Protein AF-C0PTT7-F1 (afdb_monomer)

Solvent-accessible surface area (backbone atoms only — not comparable to full-atom values): 9908 Å² total; per-residue (Å²): 133,72,96,55,55,70,70,65,74,67,67,54,65,67,59,54,51,50,52,52,52,50,55,60,66,70,48,73,90,66,55,66,68,57,55,51,32,51,53,49,44,52,55,29,51,69,68,27,51,68,70,24,48,55,51,43,68,78,43,51,84,41,68,65,57,54,56,51,47,52,56,49,53,49,46,69,74,72,54,62,96,84,52,69,53,73,43,81,48,80,51,68,66,61,42,42,43,51,45,25,54,31,37,43,60,56,34,46,68,50,78,51,75,45,80,42,87,46,103,89,44,81,42,80,46,28,36,37,40,34,33,76,54,95,73,62,58,97,81,55,64,74,58,83,57,56,66,57,60,51,46,49,44,67,70,69,42,78,78,72,89,79,84,82,128

Nearest PDB structures (foldseek):
  7zw0-assembly1_sh  TM=5.183E-01  e=6.110E-03  Saccharomyces cerevisiae W303
  1ef0-assembly2_A  TM=6.778E-01  e=3.420E+00  Saccharomyces cerevisiae
  7dl8-assembly1_C  TM=4.599E-01  e=2.515E+00  Trypanosoma brucei
  7dl8-assembly1_D  TM=4.223E-01  e=4.112E+00  Trypanosoma brucei
  6m0s-assembly1_A  TM=2.484E-01  e=6.722E+00  Saccharomyces cerevisiae S288C

Foldseek 3Di:
DDPCVVVVPPPDVVVVVVVVVVVVVPPDPDPPVVVVLLVLLVVLLVQFDPVLNVLCLVCLPPVLLVVLLVVVVCCVPPPDAPDKDKDWDPDPSSVSNSCRSCSSLVKDKDKDWDFDQDPVGTDIIIMIIIHHDPDDDPSNPGRPDRPSRSSVCVVVDPPPPPPDD

Secondary structure (DSSP, 8-state):
--TTHHHHHS--HHHHHHHHHHHHHHS----HHHHHHHHHHHHHHHHS-HHHHHHHHHTTT-HHHHHHHHHHHHHHHH--TT-EEEEE---HHHHHHHHHHHHHTT-EEEEEEEEEEETTEEEEEEEEEEE--SS--TT-S--SS-HHHHHHHHHH----S----

InterPro domains:
  IPR025952 R3H-associated N-terminal domain [PF13902] (1-58)
  IPR036867 R3H domain superfamily [SSF82708] (44-129)
  IPR039629 R3H domain-containing protein 4 [PTHR32019] (1-162)

Sequence (165 aa):
MAAWEPFRNNVDMDKEEHMLKSLVKERPKKDESNVTGSMAAMKAWHTVDRRARDALRRNSHLPLVEAFEERILVYVKSAEAGEVLTLEVQDPFHRLVLHGICEFYGLVSNTVSKWEDTAGGFSLVTRTHIRKKKHPKSSDSVQPVRLVDFLSAMKNGVPNSEAAA

Organism: Picea sitchensis (NCBI:txid3332)

Structure (mmCIF, N/CA/C/O backbone):
data_AF-C0PTT7-F1
#
_entry.id   AF-C0PTT7-F1
#
loop_
_atom_site.group_PDB
_atom_site.id
_atom_site.type_symbol
_atom_site.label_atom_id
_atom_site.label_alt_id
_atom_site.label_comp_id
_atom_site.label_asym_id
_atom_site.label_entity_id
_atom_site.label_seq_id
_atom_site.pdbx_PDB_ins_code
_atom_site.Cartn_x
_atom_site.Cartn_y
_atom_site.Cartn_z
_atom_site.occupancy
_atom_site.B_iso_or_equiv
_atom_site.auth_seq_id
_atom_site.auth_comp_id
_atom_site.auth_asym_id
_atom_site.auth_atom_id
_atom_site.pdbx_PDB_model_nu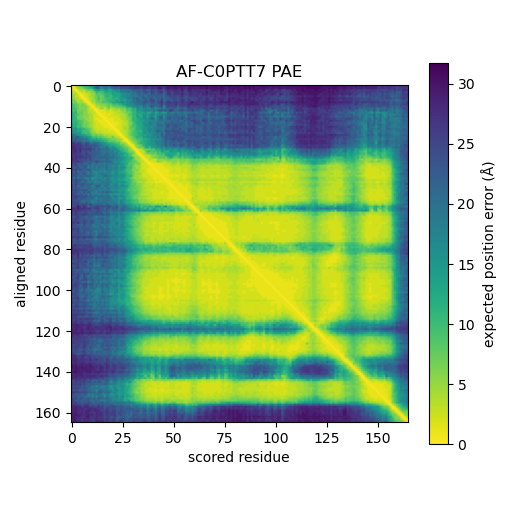m
ATOM 1 N N . MET A 1 1 ? -9.182 -31.444 52.171 1.00 49.91 1 MET A N 1
ATOM 2 C CA . MET A 1 1 ? -10.055 -30.375 51.637 1.00 49.91 1 MET A CA 1
ATOM 3 C C . MET A 1 1 ? -9.174 -29.329 50.982 1.00 49.91 1 MET A C 1
ATOM 5 O O . MET A 1 1 ? -8.072 -29.096 51.463 1.00 49.91 1 MET A O 1
ATOM 9 N N . ALA A 1 2 ? -9.571 -28.867 49.801 1.00 63.38 2 ALA A N 1
ATOM 10 C CA . ALA A 1 2 ? -8.688 -28.277 48.803 1.00 63.38 2 ALA A CA 1
ATOM 11 C C . ALA A 1 2 ? -8.183 -26.882 49.208 1.00 63.38 2 ALA A C 1
ATOM 13 O O . ALA A 1 2 ? -8.977 -25.972 49.417 1.00 63.38 2 ALA A O 1
ATOM 14 N N . ALA A 1 3 ? -6.860 -26.685 49.204 1.00 68.88 3 ALA A N 1
ATOM 15 C CA . ALA A 1 3 ? -6.164 -25.416 49.483 1.00 68.88 3 ALA A CA 1
ATOM 16 C C . ALA A 1 3 ? -6.493 -24.252 48.512 1.00 68.88 3 ALA A C 1
ATOM 18 O O . ALA A 1 3 ? -5.856 -23.205 48.544 1.00 68.88 3 ALA A O 1
ATOM 19 N N . TRP A 1 4 ? -7.480 -24.445 47.637 1.00 73.06 4 TRP A N 1
ATOM 20 C CA . TRP A 1 4 ? -7.880 -23.541 46.564 1.00 73.06 4 TRP A CA 1
ATOM 21 C C . TRP A 1 4 ? -9.260 -22.905 46.787 1.00 73.06 4 TRP A C 1
ATOM 23 O O . TRP A 1 4 ? -9.669 -22.057 45.999 1.00 73.06 4 TRP A O 1
ATOM 33 N N . GLU A 1 5 ? -9.981 -23.275 47.851 1.00 69.69 5 GLU A N 1
ATOM 34 C CA . GLU A 1 5 ? -11.270 -22.656 48.205 1.00 69.69 5 GLU A CA 1
ATOM 35 C C . GLU A 1 5 ? -11.185 -21.144 48.497 1.00 69.69 5 GLU A C 1
ATOM 37 O O . GLU A 1 5 ? -12.059 -20.416 48.022 1.00 69.69 5 GLU A O 1
ATOM 42 N N . PRO A 1 6 ? -10.124 -20.617 49.146 1.00 71.19 6 PRO A N 1
ATOM 43 C CA . PRO A 1 6 ? -9.986 -19.175 49.346 1.00 71.19 6 PRO A CA 1
ATOM 44 C C . PRO A 1 6 ? -9.864 -18.394 48.034 1.00 71.19 6 PRO A C 1
ATOM 46 O O . PRO A 1 6 ? -10.397 -17.301 47.929 1.00 71.19 6 PRO A O 1
ATOM 49 N N . PHE A 1 7 ? -9.217 -18.949 47.005 1.00 63.94 7 PHE A N 1
ATOM 50 C CA . PHE A 1 7 ? -9.078 -18.279 45.705 1.00 63.94 7 PHE A CA 1
ATOM 51 C C . PHE A 1 7 ? -10.370 -18.311 44.881 1.00 63.94 7 PHE A C 1
ATOM 53 O O . PHE A 1 7 ? -10.580 -17.440 44.044 1.00 63.94 7 PHE A O 1
ATOM 60 N N . ARG A 1 8 ? -11.247 -19.294 45.121 1.00 68.00 8 ARG A N 1
ATOM 61 C CA . ARG A 1 8 ? -12.541 -19.419 44.432 1.00 68.00 8 ARG A CA 1
ATOM 62 C C . ARG A 1 8 ? -13.619 -18.504 45.009 1.00 68.00 8 ARG A C 1
ATOM 64 O O . ARG A 1 8 ? -14.452 -18.029 44.250 1.00 68.00 8 ARG A O 1
ATOM 71 N N . ASN A 1 9 ? -13.580 -18.235 46.314 1.00 63.78 9 ASN A N 1
ATOM 72 C CA . ASN A 1 9 ? -14.603 -17.436 46.999 1.00 63.78 9 ASN A CA 1
ATOM 73 C C . ASN A 1 9 ? -14.254 -15.947 47.151 1.00 63.78 9 ASN A C 1
ATOM 75 O O . ASN A 1 9 ? -15.081 -15.191 47.650 1.00 63.78 9 ASN A O 1
ATOM 79 N N . ASN A 1 10 ? -13.052 -15.519 46.756 1.00 66.19 10 ASN A N 1
ATOM 80 C CA . ASN A 1 10 ? -12.610 -14.127 46.917 1.00 66.19 10 ASN A CA 1
ATOM 81 C C . ASN A 1 10 ? -12.666 -13.306 45.617 1.00 66.19 10 ASN A C 1
ATOM 83 O O . ASN A 1 10 ? -12.267 -12.143 45.615 1.00 66.19 10 ASN A O 1
ATOM 87 N N . VAL A 1 11 ? -13.141 -13.903 44.519 1.00 69.25 11 VAL A N 1
ATOM 88 C CA . VAL A 1 11 ? -13.387 -13.201 43.254 1.00 69.25 11 VAL A CA 1
ATOM 89 C C . VAL A 1 11 ? -14.838 -12.738 43.255 1.00 69.25 11 VAL A C 1
ATOM 91 O O . VAL A 1 11 ? -15.762 -13.497 42.972 1.00 69.25 11 VAL A O 1
ATOM 94 N N . ASP A 1 12 ? -15.024 -11.488 43.660 1.00 78.44 12 ASP A N 1
ATOM 95 C CA . ASP A 1 12 ? -16.318 -10.820 43.690 1.00 78.44 12 ASP A CA 1
ATOM 96 C C . ASP A 1 12 ? -16.564 -10.166 42.327 1.00 78.44 12 ASP A C 1
ATOM 98 O O . ASP A 1 12 ? -16.035 -9.094 42.019 1.00 78.44 12 ASP A O 1
ATOM 102 N N . MET A 1 13 ? -17.341 -10.856 41.497 1.00 81.56 13 MET A N 1
ATOM 103 C CA . MET A 1 13 ? -17.687 -10.423 40.144 1.00 81.56 13 MET A CA 1
ATOM 104 C C . MET A 1 13 ? -18.348 -9.035 40.127 1.00 81.56 13 MET A C 1
ATOM 106 O O . MET A 1 13 ? -18.120 -8.267 39.194 1.00 81.56 13 MET A O 1
ATOM 110 N N . ASP A 1 14 ? -19.098 -8.672 41.172 1.00 80.31 14 ASP A N 1
ATOM 111 C CA . ASP A 1 14 ? -19.764 -7.371 41.258 1.00 80.31 14 ASP A CA 1
ATOM 112 C C . ASP A 1 14 ? -18.753 -6.246 41.527 1.00 80.31 14 ASP A C 1
ATOM 114 O O . ASP A 1 14 ? -18.891 -5.136 41.002 1.00 80.31 14 ASP A O 1
ATOM 118 N N . LYS A 1 15 ? -17.680 -6.525 42.285 1.00 79.69 15 LYS A N 1
ATOM 119 C CA . LYS A 1 15 ? -16.564 -5.576 42.455 1.00 79.69 15 LYS A CA 1
ATOM 120 C C . LYS A 1 15 ? -15.815 -5.358 41.148 1.00 79.69 15 LYS A C 1
ATOM 122 O O . LYS A 1 15 ? -15.517 -4.212 40.812 1.00 79.69 15 LYS A O 1
ATOM 127 N N . GLU A 1 16 ? -15.540 -6.422 40.399 1.00 78.75 16 GLU A N 1
ATOM 128 C CA . GLU A 1 16 ? -14.897 -6.310 39.085 1.00 78.75 16 GLU A CA 1
ATOM 129 C C . GLU A 1 16 ? -15.773 -5.524 38.097 1.00 78.75 16 GLU A C 1
ATOM 131 O O . GLU A 1 16 ? -15.280 -4.633 37.399 1.00 78.75 16 GLU A O 1
ATOM 136 N N . GLU A 1 17 ? -17.084 -5.782 38.084 1.00 81.94 17 GLU A N 1
ATOM 137 C CA . GLU A 1 17 ? -18.042 -5.070 37.235 1.00 81.94 17 GLU A CA 1
ATOM 138 C C . GLU A 1 17 ? -18.133 -3.583 37.610 1.00 81.94 17 GLU A C 1
ATOM 140 O O . GLU A 1 17 ? -18.163 -2.712 36.733 1.00 81.94 17 GLU A O 1
ATOM 145 N N . HIS A 1 18 ? -18.125 -3.268 38.908 1.00 82.44 18 HIS A N 1
ATOM 146 C CA . HIS A 1 18 ? -18.102 -1.891 39.390 1.00 82.44 18 HIS A CA 1
ATOM 147 C C . HIS A 1 18 ? -16.829 -1.167 38.942 1.00 82.44 18 HIS A C 1
ATOM 149 O O . HIS A 1 18 ? -16.925 -0.062 38.407 1.00 82.44 18 HIS A O 1
ATOM 155 N N . MET A 1 19 ? -15.660 -1.802 39.090 1.00 79.00 19 MET A N 1
ATOM 156 C CA . MET A 1 19 ? -14.376 -1.249 38.645 1.00 79.00 19 MET A CA 1
ATOM 157 C C . MET A 1 19 ? -14.355 -0.997 37.131 1.00 79.00 19 MET A C 1
ATOM 159 O O . MET A 1 19 ? -13.946 0.079 36.691 1.00 79.00 19 MET A O 1
ATOM 163 N N . LEU A 1 20 ? -14.862 -1.939 36.330 1.00 82.25 20 LEU A N 1
ATOM 164 C CA . LEU A 1 20 ? -15.037 -1.773 34.883 1.00 82.25 20 LEU A CA 1
ATOM 165 C C . LEU A 1 20 ? -15.963 -0.595 34.549 1.00 82.25 20 LEU A C 1
ATOM 167 O O . LEU A 1 20 ? -15.631 0.225 33.694 1.00 82.25 20 LEU A O 1
ATOM 171 N N . LYS A 1 21 ? -17.103 -0.467 35.238 1.00 81.62 21 LYS A N 1
ATOM 172 C CA . LYS A 1 21 ? -18.061 0.631 35.029 1.00 81.62 21 LYS A CA 1
ATOM 173 C C . LYS A 1 21 ? -17.471 1.995 35.388 1.00 81.62 21 LYS A C 1
ATOM 175 O O . LYS A 1 21 ? -17.723 2.958 34.664 1.00 81.62 21 LYS A O 1
ATOM 180 N N . SER A 1 22 ? -16.690 2.102 36.463 1.00 77.62 22 SER A N 1
ATOM 18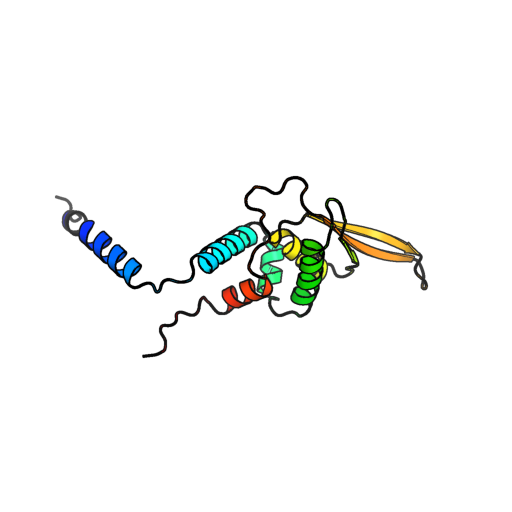1 C CA . SER A 1 22 ? -15.997 3.347 36.820 1.00 77.62 22 SER A CA 1
ATOM 182 C C . SER A 1 22 ? -14.911 3.705 35.803 1.00 77.62 22 SER A C 1
ATOM 184 O O . SER A 1 22 ? -14.884 4.841 35.340 1.00 77.62 22 SER A O 1
ATOM 186 N N . LEU A 1 23 ? -14.127 2.731 35.328 1.00 74.12 23 LEU A N 1
ATOM 187 C CA . LEU A 1 23 ? -13.132 2.948 34.268 1.00 74.12 23 LEU A CA 1
ATOM 188 C C . LEU A 1 23 ? -13.769 3.383 32.938 1.00 74.12 2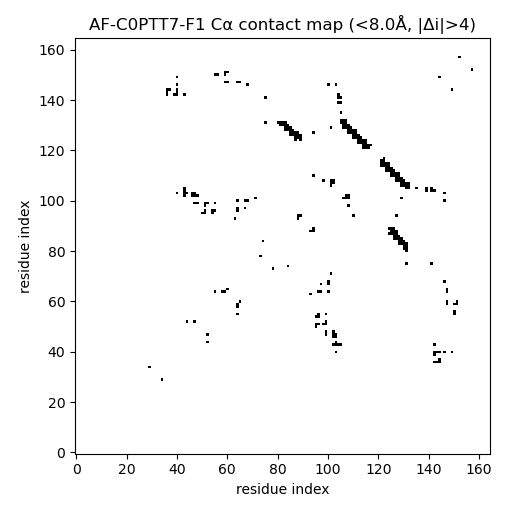3 LEU A C 1
ATOM 190 O O . LEU A 1 23 ? -13.210 4.202 32.213 1.00 74.12 23 LEU A O 1
ATOM 194 N N . VAL A 1 24 ? -14.945 2.852 32.594 1.00 73.44 24 VAL A N 1
ATOM 195 C CA . VAL A 1 24 ? -15.696 3.272 31.399 1.00 73.44 24 VAL A CA 1
ATOM 196 C C . VAL A 1 24 ? -16.247 4.694 31.550 1.00 73.44 24 VAL A C 1
ATOM 198 O O . VAL A 1 24 ? -16.272 5.429 30.567 1.00 73.44 24 VAL A O 1
ATOM 201 N N . LYS A 1 25 ? -16.653 5.102 32.761 1.00 66.06 25 LYS A N 1
ATOM 202 C CA . LYS A 1 25 ? -17.121 6.470 33.050 1.00 66.06 25 LYS A CA 1
ATOM 203 C C . LYS A 1 25 ? -15.996 7.506 33.048 1.00 66.06 25 LYS A C 1
ATOM 205 O O . LYS A 1 25 ? -16.236 8.637 32.643 1.00 66.06 25 LYS A O 1
ATOM 210 N N . GLU A 1 26 ? -14.802 7.129 33.500 1.00 63.12 26 GLU A N 1
ATOM 211 C CA . GLU A 1 26 ? -13.625 8.008 33.546 1.00 63.12 26 GLU A CA 1
ATOM 212 C C . GLU A 1 26 ? -12.928 8.160 32.194 1.00 63.12 26 GLU A C 1
ATOM 214 O O . GLU A 1 26 ? -12.135 9.082 32.005 1.00 63.12 26 GLU A O 1
ATOM 219 N N . ARG A 1 27 ? -13.242 7.303 31.214 1.00 54.31 27 ARG A N 1
ATOM 220 C CA . ARG A 1 27 ? -12.762 7.523 29.852 1.00 54.31 27 ARG A CA 1
ATOM 221 C C . ARG A 1 27 ? -13.366 8.825 29.323 1.00 54.31 27 ARG A C 1
ATOM 223 O O . ARG A 1 27 ? -14.593 8.914 29.214 1.00 54.31 27 ARG A O 1
ATOM 230 N N . PRO A 1 28 ? -12.543 9.819 28.932 1.00 55.28 28 PRO A N 1
ATOM 231 C CA . PRO A 1 28 ? -13.064 10.962 28.203 1.00 55.28 28 PRO A CA 1
ATOM 232 C C . PRO A 1 28 ? -13.798 10.426 26.974 1.00 55.28 28 PRO A C 1
ATOM 234 O O . PRO A 1 28 ? -13.346 9.447 26.370 1.00 55.28 28 PRO A O 1
ATOM 237 N N . LYS A 1 29 ? -14.936 11.037 26.622 1.00 53.19 29 LYS A N 1
ATOM 238 C CA . LYS A 1 29 ? -15.683 10.741 25.391 1.00 53.19 29 LYS A CA 1
ATOM 239 C C . LYS A 1 29 ? -14.783 11.052 24.193 1.00 53.19 29 LYS A C 1
ATOM 241 O O . LYS A 1 29 ? -14.849 12.125 23.609 1.00 53.19 29 LYS A O 1
ATOM 246 N N . LYS A 1 30 ? -13.869 10.139 23.882 1.00 52.44 30 LYS A N 1
ATOM 247 C CA . LYS A 1 30 ? -13.046 10.169 22.685 1.00 52.44 30 LYS A CA 1
ATOM 248 C C . LYS A 1 30 ? -14.017 9.992 21.532 1.00 52.44 30 LYS A C 1
ATOM 250 O O . LYS A 1 30 ? -14.769 9.021 21.553 1.00 52.44 30 LYS A O 1
ATOM 255 N N . ASP A 1 31 ? -14.016 10.939 20.596 1.00 56.38 31 ASP A N 1
ATOM 256 C CA . ASP A 1 31 ? -14.919 10.961 19.444 1.00 56.38 31 ASP A CA 1
ATOM 257 C C . ASP A 1 31 ? -15.152 9.546 18.905 1.00 56.38 31 ASP A C 1
ATOM 259 O O . ASP A 1 31 ? -14.220 8.878 18.446 1.00 56.38 31 ASP A O 1
ATOM 263 N N . GLU A 1 32 ? -16.396 9.073 18.980 1.00 56.22 32 GLU A N 1
ATOM 264 C CA . GLU A 1 32 ? -16.783 7.735 18.521 1.00 56.22 32 GLU A CA 1
ATOM 265 C C . GLU A 1 32 ? -16.407 7.535 17.036 1.00 56.22 32 GLU A C 1
ATOM 267 O O . GLU A 1 32 ? -16.052 6.432 16.612 1.00 56.22 32 GLU A O 1
ATOM 272 N N . SER A 1 33 ? -16.367 8.623 16.256 1.00 57.75 33 SER A N 1
ATOM 273 C CA . SER A 1 33 ? -15.874 8.660 14.871 1.00 57.75 33 SER A CA 1
ATOM 274 C C . SER A 1 33 ? -14.378 8.325 14.744 1.00 57.75 33 SER A C 1
ATOM 276 O O . SER A 1 33 ? -13.966 7.631 13.815 1.00 57.75 33 SER A O 1
ATOM 278 N N . ASN A 1 34 ? -13.550 8.753 15.698 1.00 61.06 34 ASN A N 1
ATOM 279 C CA . ASN A 1 34 ? -12.112 8.485 15.708 1.00 61.06 34 ASN A CA 1
ATOM 280 C C . ASN A 1 34 ? -11.824 7.042 16.160 1.00 61.06 34 ASN A C 1
ATOM 282 O O . ASN A 1 34 ? -10.961 6.360 15.607 1.00 61.06 34 ASN A O 1
ATOM 286 N N . VAL A 1 35 ? -12.604 6.527 17.117 1.00 63.78 35 VAL A N 1
ATOM 287 C CA .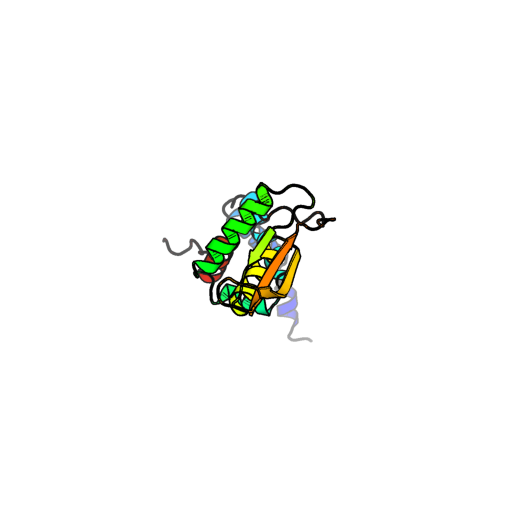 VAL A 1 35 ? -12.516 5.122 17.553 1.00 63.78 35 VAL A CA 1
ATOM 288 C C . VAL A 1 35 ? -12.919 4.173 16.420 1.00 63.78 35 VAL A C 1
ATOM 290 O O . VAL A 1 35 ? -12.190 3.226 16.124 1.00 63.78 35 VAL A O 1
ATOM 293 N N . THR A 1 36 ? -14.027 4.455 15.731 1.00 70.56 36 THR A N 1
ATOM 294 C CA . THR A 1 36 ? -14.483 3.655 14.579 1.00 70.56 36 THR A CA 1
ATOM 295 C C . THR A 1 36 ? -13.501 3.720 13.407 1.00 70.56 36 THR A C 1
ATOM 297 O O . THR A 1 36 ? -13.171 2.680 12.834 1.00 70.56 36 THR A O 1
ATOM 300 N N . GLY A 1 37 ? -12.952 4.902 13.103 1.00 73.56 37 GLY A N 1
ATOM 301 C CA . GLY A 1 37 ? -11.916 5.076 12.083 1.00 73.56 37 GLY A CA 1
ATOM 302 C C . GLY A 1 37 ? -10.614 4.333 12.398 1.00 73.56 37 GLY A C 1
ATOM 303 O O . GLY A 1 37 ? -10.046 3.679 11.524 1.00 73.56 37 GLY A O 1
ATOM 304 N N . SER A 1 38 ? -10.170 4.357 13.658 1.00 78.94 38 SER A N 1
ATOM 305 C CA . SER A 1 38 ? -8.980 3.626 14.109 1.00 78.94 38 SER A CA 1
ATOM 306 C C . SER A 1 38 ? -9.168 2.107 14.034 1.00 78.94 38 SER A C 1
ATOM 308 O O . SER A 1 38 ? -8.278 1.397 13.560 1.00 78.94 38 SER A O 1
ATOM 310 N N . MET A 1 39 ? -10.341 1.596 14.425 1.00 80.56 39 MET A N 1
ATOM 311 C CA . MET A 1 39 ? -10.666 0.171 14.303 1.00 80.56 39 MET A CA 1
ATOM 312 C C . MET A 1 39 ? -10.729 -0.284 12.840 1.00 80.56 39 MET A C 1
ATOM 314 O O . MET A 1 39 ? -10.234 -1.365 12.512 1.00 80.56 39 MET A O 1
ATOM 318 N N . ALA A 1 40 ? -11.297 0.539 11.954 1.00 83.94 40 ALA A N 1
ATOM 319 C CA . ALA A 1 40 ? -11.338 0.265 10.521 1.00 83.94 40 ALA A CA 1
ATOM 320 C C . ALA A 1 40 ? -9.922 0.227 9.919 1.00 83.94 40 ALA A C 1
ATOM 322 O O . ALA A 1 40 ? -9.565 -0.758 9.267 1.00 83.94 40 ALA A O 1
ATOM 323 N N . ALA A 1 41 ? -9.082 1.216 10.244 1.00 86.81 41 ALA A N 1
ATOM 324 C CA . ALA A 1 41 ? -7.685 1.262 9.817 1.00 86.81 41 ALA A CA 1
ATOM 325 C C . ALA A 1 41 ? -6.889 0.054 10.335 1.00 86.81 41 ALA A C 1
ATOM 327 O O . ALA A 1 41 ? -6.115 -0.544 9.592 1.00 86.81 41 ALA A O 1
ATOM 328 N N . MET A 1 42 ? -7.114 -0.372 11.581 1.00 89.31 42 MET A N 1
ATOM 329 C CA . MET A 1 42 ? -6.463 -1.559 12.136 1.00 89.31 42 MET A CA 1
ATOM 330 C C . MET A 1 42 ? -6.921 -2.845 11.437 1.00 89.31 42 MET A C 1
ATOM 332 O O . MET A 1 42 ? -6.093 -3.695 11.106 1.00 89.31 42 MET A O 1
ATOM 336 N N . LYS A 1 43 ? -8.219 -2.983 11.142 1.00 89.62 43 LYS A N 1
ATOM 337 C CA . LYS A 1 43 ? -8.743 -4.110 10.358 1.00 89.62 43 LYS A CA 1
ATOM 338 C C . LYS A 1 43 ? -8.121 -4.142 8.963 1.00 89.62 43 LYS A C 1
ATOM 340 O O . LYS A 1 43 ? -7.648 -5.196 8.545 1.00 89.62 43 LYS A O 1
ATOM 345 N N . ALA A 1 44 ? -8.084 -3.005 8.272 1.00 89.62 44 ALA A N 1
ATOM 346 C CA . ALA A 1 44 ? -7.453 -2.872 6.964 1.00 89.62 44 ALA A CA 1
ATOM 347 C C . ALA A 1 44 ? -5.963 -3.224 7.026 1.00 89.62 44 ALA A C 1
ATOM 349 O O . ALA A 1 44 ? -5.486 -4.038 6.239 1.00 89.62 44 ALA A O 1
ATOM 350 N N . TRP A 1 45 ? -5.252 -2.723 8.036 1.00 92.56 45 TRP A N 1
ATOM 351 C CA . TRP A 1 45 ? -3.857 -3.062 8.290 1.00 92.56 45 TRP A CA 1
ATOM 352 C C . TRP A 1 45 ? -3.645 -4.571 8.423 1.00 92.56 45 TRP A C 1
ATOM 354 O O . TRP A 1 45 ? -2.718 -5.109 7.830 1.00 92.56 45 TRP A O 1
ATOM 364 N N . HIS A 1 46 ? -4.518 -5.295 9.126 1.00 91.06 46 HIS A N 1
ATOM 365 C CA . HIS A 1 46 ? -4.408 -6.752 9.240 1.00 91.06 46 HIS A CA 1
ATOM 366 C C . HIS A 1 46 ? -4.588 -7.510 7.919 1.00 91.06 46 HIS A C 1
ATOM 368 O O . HIS A 1 46 ? -4.102 -8.636 7.818 1.00 91.06 46 HIS A O 1
ATOM 374 N N . THR A 1 47 ? -5.249 -6.916 6.922 1.00 89.81 47 THR A N 1
ATOM 375 C CA . THR A 1 47 ? -5.397 -7.529 5.593 1.00 89.81 47 THR A CA 1
ATOM 376 C C . THR A 1 47 ? -4.161 -7.385 4.710 1.00 89.81 47 THR A C 1
ATOM 378 O O . THR A 1 47 ? -4.029 -8.141 3.753 1.00 89.81 47 THR A O 1
ATOM 381 N N . VAL A 1 48 ? -3.257 -6.459 5.044 1.00 93.12 48 VAL A N 1
ATOM 382 C CA . VAL A 1 48 ? -2.027 -6.217 4.285 1.00 93.12 48 VAL A CA 1
ATOM 383 C C . VAL A 1 48 ? -1.054 -7.387 4.455 1.00 93.12 48 VAL A C 1
ATOM 385 O O . VAL A 1 48 ? -0.839 -7.886 5.574 1.00 93.12 48 VAL A O 1
ATOM 388 N N . ASP A 1 49 ? -0.418 -7.794 3.356 1.00 93.69 49 ASP A N 1
ATOM 389 C CA . ASP A 1 49 ? 0.588 -8.846 3.325 1.00 93.69 49 ASP A CA 1
ATOM 390 C C . ASP A 1 49 ? 1.682 -8.596 4.366 1.00 93.69 49 ASP A C 1
ATOM 392 O O . ASP A 1 49 ? 2.126 -7.470 4.616 1.00 93.69 49 ASP A O 1
ATOM 396 N N . ARG A 1 50 ? 2.141 -9.677 4.999 1.00 94.44 50 ARG A N 1
ATOM 397 C CA . ARG A 1 50 ? 3.118 -9.595 6.087 1.00 94.44 50 ARG A CA 1
ATOM 398 C C . ARG A 1 50 ? 4.409 -8.899 5.647 1.00 94.44 50 ARG A C 1
ATOM 400 O O . ARG A 1 50 ? 4.926 -8.081 6.405 1.00 94.44 50 ARG A O 1
ATOM 407 N N . ARG A 1 51 ? 4.923 -9.190 4.446 1.00 94.75 51 ARG A N 1
ATOM 408 C CA . ARG A 1 51 ? 6.178 -8.592 3.958 1.00 94.75 51 ARG A CA 1
ATOM 409 C C . ARG A 1 51 ? 6.005 -7.102 3.698 1.00 94.75 51 ARG A C 1
ATOM 411 O O . ARG A 1 51 ? 6.877 -6.316 4.061 1.00 94.75 51 ARG A O 1
ATOM 418 N N . ALA A 1 52 ? 4.871 -6.718 3.118 1.00 93.75 52 ALA A N 1
ATOM 419 C CA . ALA A 1 52 ? 4.553 -5.321 2.865 1.00 93.75 52 ALA A CA 1
ATOM 420 C C . ALA A 1 52 ? 4.350 -4.538 4.174 1.00 93.75 52 ALA A C 1
ATOM 422 O O . ALA A 1 52 ? 4.874 -3.435 4.317 1.00 93.75 52 ALA A O 1
ATOM 423 N N . ARG A 1 53 ? 3.695 -5.134 5.180 1.00 94.00 53 ARG A N 1
ATOM 424 C CA . ARG A 1 53 ? 3.577 -4.543 6.523 1.00 94.00 53 ARG A CA 1
ATOM 425 C C . ARG A 1 53 ? 4.920 -4.317 7.196 1.00 94.00 53 ARG A C 1
ATOM 427 O O . ARG A 1 53 ? 5.140 -3.247 7.760 1.00 94.00 53 ARG A O 1
ATOM 434 N N . ASP A 1 54 ? 5.802 -5.311 7.160 1.00 93.06 54 ASP A N 1
ATOM 435 C CA . ASP A 1 54 ? 7.129 -5.205 7.770 1.00 93.06 54 ASP A CA 1
ATOM 436 C C . ASP A 1 54 ? 7.972 -4.127 7.069 1.00 93.06 54 ASP A C 1
ATOM 438 O O . ASP A 1 54 ? 8.657 -3.348 7.736 1.00 93.06 54 ASP A O 1
ATOM 442 N N . ALA A 1 55 ? 7.865 -4.021 5.740 1.00 92.81 55 ALA A N 1
ATOM 443 C CA . ALA A 1 55 ? 8.481 -2.946 4.967 1.00 92.81 55 ALA A CA 1
ATOM 444 C C . ALA A 1 55 ? 7.929 -1.567 5.367 1.00 92.81 55 ALA A C 1
ATOM 446 O O . ALA A 1 55 ? 8.709 -0.678 5.703 1.00 92.81 55 ALA A O 1
ATOM 447 N N . LEU A 1 56 ? 6.605 -1.399 5.397 1.00 92.62 56 LEU A N 1
ATOM 448 C CA . LEU A 1 56 ? 5.941 -0.139 5.747 1.00 92.62 56 LEU A CA 1
ATOM 449 C C . LEU A 1 56 ? 6.237 0.304 7.186 1.00 92.62 56 LEU A C 1
ATOM 451 O O . LEU A 1 56 ? 6.499 1.478 7.422 1.00 92.62 56 LEU A O 1
ATOM 455 N N . ARG A 1 57 ? 6.274 -0.626 8.150 1.00 89.62 57 ARG A N 1
ATOM 456 C CA . ARG A 1 57 ? 6.607 -0.319 9.553 1.00 89.62 57 ARG A CA 1
ATOM 457 C C . ARG A 1 57 ? 8.019 0.221 9.729 1.00 89.62 57 ARG A C 1
ATOM 459 O O . ARG A 1 57 ? 8.227 1.132 10.521 1.00 89.62 57 ARG A O 1
ATOM 466 N N . ARG A 1 58 ? 8.993 -0.345 9.014 1.00 87.31 58 ARG A N 1
ATOM 467 C CA . ARG A 1 58 ? 10.398 0.092 9.093 1.00 87.31 58 ARG A CA 1
ATOM 468 C C . ARG A 1 58 ? 10.637 1.414 8.365 1.00 87.31 58 ARG A C 1
ATOM 470 O O . ARG A 1 58 ? 11.576 2.124 8.699 1.00 87.31 58 ARG A O 1
ATOM 477 N N . ASN A 1 59 ? 9.783 1.735 7.395 1.00 83.06 59 ASN A N 1
ATOM 478 C CA . ASN A 1 59 ? 9.975 2.824 6.442 1.00 83.06 59 ASN A CA 1
ATOM 479 C C . ASN A 1 59 ? 8.828 3.849 6.468 1.00 83.06 59 ASN A C 1
ATOM 481 O O . ASN A 1 59 ? 8.572 4.520 5.472 1.00 83.06 59 ASN A O 1
ATOM 485 N N . SER A 1 60 ? 8.137 3.978 7.602 1.00 68.56 60 SER A N 1
ATOM 486 C CA . SER A 1 60 ? 6.902 4.764 7.736 1.00 68.56 60 SER A CA 1
ATOM 487 C C . SER A 1 60 ? 7.050 6.252 7.412 1.00 68.56 60 SER A C 1
ATOM 489 O O . SER A 1 60 ? 6.068 6.892 7.061 1.00 68.56 60 SER A O 1
ATOM 491 N N . HIS A 1 61 ? 8.262 6.799 7.534 1.00 66.62 61 HIS A N 1
ATOM 492 C CA . HIS A 1 61 ? 8.569 8.211 7.272 1.00 66.62 61 HIS A CA 1
ATOM 493 C C . HIS A 1 61 ? 9.266 8.437 5.930 1.00 66.62 61 HIS A C 1
ATOM 495 O O . HIS A 1 61 ? 9.778 9.528 5.689 1.00 66.62 61 HIS A O 1
ATOM 501 N N . LEU A 1 62 ? 9.365 7.417 5.073 1.00 76.06 62 LEU A N 1
ATOM 502 C CA . LEU A 1 62 ? 9.948 7.642 3.759 1.00 76.06 62 LEU A CA 1
ATOM 503 C C . LEU A 1 62 ? 9.001 8.527 2.934 1.00 76.06 62 LEU A C 1
ATOM 505 O O . LEU A 1 62 ? 7.839 8.145 2.770 1.00 76.06 62 LEU A O 1
ATOM 509 N N . PRO A 1 63 ? 9.500 9.621 2.321 1.00 86.56 63 PRO A N 1
ATOM 510 C CA . PRO A 1 63 ? 8.721 10.452 1.396 1.00 86.56 63 PRO A CA 1
ATOM 511 C C . PRO A 1 63 ? 8.071 9.641 0.267 1.00 86.56 63 PRO A C 1
ATOM 513 O O . PRO A 1 63 ? 7.039 10.015 -0.277 1.00 86.56 63 PRO A O 1
ATOM 516 N N . LEU A 1 64 ? 8.657 8.485 -0.056 1.00 89.38 64 LEU A N 1
ATOM 517 C CA . LEU A 1 64 ? 8.113 7.510 -0.993 1.00 89.38 64 LEU A CA 1
ATOM 518 C C . LEU A 1 64 ? 6.708 7.016 -0.606 1.00 89.38 64 LEU A C 1
ATOM 520 O O . LEU A 1 64 ? 5.847 6.899 -1.475 1.00 89.38 64 LEU A O 1
ATOM 524 N N . VAL A 1 65 ? 6.482 6.693 0.674 1.00 91.12 65 VAL A N 1
ATOM 525 C CA . VAL A 1 65 ? 5.193 6.163 1.153 1.00 91.12 65 VAL A CA 1
ATOM 526 C C . VAL A 1 65 ? 4.119 7.233 1.017 1.00 91.12 65 VAL A C 1
ATOM 528 O O . VAL A 1 65 ? 3.039 6.949 0.505 1.00 91.12 65 VAL A O 1
ATOM 531 N N . GLU A 1 66 ? 4.445 8.465 1.404 1.00 91.75 66 GLU A N 1
ATOM 532 C CA . GLU A 1 66 ? 3.557 9.616 1.272 1.00 91.75 66 GLU A CA 1
ATOM 533 C C . GLU A 1 66 ? 3.236 9.925 -0.195 1.00 91.75 66 GLU A C 1
ATOM 535 O O . GLU A 1 66 ? 2.067 10.008 -0.561 1.00 91.75 66 GLU A O 1
ATOM 540 N N . ALA A 1 67 ? 4.245 9.969 -1.069 1.00 92.62 67 ALA A N 1
ATOM 541 C CA . ALA A 1 67 ? 4.044 10.237 -2.492 1.00 92.62 67 ALA A CA 1
ATOM 542 C C . ALA A 1 67 ? 3.170 9.176 -3.188 1.00 92.62 67 ALA A C 1
ATOM 544 O O . ALA A 1 67 ? 2.356 9.501 -4.058 1.00 92.62 67 ALA A O 1
ATOM 545 N N . PHE A 1 68 ? 3.324 7.895 -2.835 1.00 94.12 68 PHE A N 1
ATOM 546 C CA . PHE A 1 68 ? 2.443 6.846 -3.353 1.00 94.12 68 PHE A CA 1
ATOM 547 C C . PHE A 1 68 ? 1.033 6.944 -2.780 1.00 94.12 68 PHE A C 1
ATOM 549 O O . PHE A 1 68 ? 0.065 6.797 -3.528 1.00 94.12 68 PHE A O 1
ATOM 556 N N . GLU A 1 69 ? 0.911 7.201 -1.480 1.00 93.25 69 GLU A N 1
ATOM 557 C CA . GLU A 1 69 ? -0.377 7.377 -0.823 1.00 93.25 69 GLU A CA 1
ATOM 558 C C . GLU A 1 69 ? -1.173 8.528 -1.444 1.00 93.25 69 GLU A C 1
ATOM 560 O O . GLU A 1 69 ? -2.341 8.335 -1.771 1.00 93.25 69 GLU A O 1
ATOM 565 N N . GLU A 1 70 ? -0.561 9.687 -1.682 1.00 93.12 70 GLU A N 1
ATOM 566 C CA . GLU A 1 70 ? -1.233 10.829 -2.307 1.00 93.12 70 GLU A CA 1
ATOM 567 C C . GLU A 1 70 ? -1.803 10.477 -3.683 1.00 93.12 70 GLU A C 1
ATOM 569 O O . GLU A 1 70 ? -2.980 10.724 -3.953 1.00 93.12 70 GLU A O 1
ATOM 574 N N . ARG A 1 71 ? -1.006 9.827 -4.542 1.00 93.75 71 ARG A N 1
ATOM 575 C CA . ARG A 1 71 ? -1.459 9.385 -5.873 1.00 93.75 71 ARG A CA 1
ATOM 576 C C . ARG A 1 71 ? -2.625 8.406 -5.779 1.00 93.75 71 ARG A C 1
ATOM 578 O O . ARG A 1 71 ? -3.570 8.491 -6.564 1.00 93.75 71 ARG A O 1
ATOM 585 N N . ILE A 1 72 ? -2.570 7.488 -4.815 1.00 93.19 72 ILE A N 1
ATOM 586 C CA . ILE A 1 72 ? -3.641 6.521 -4.567 1.00 93.19 72 ILE A CA 1
ATOM 587 C C . ILE A 1 72 ? -4.901 7.227 -4.068 1.00 93.19 72 ILE A C 1
ATOM 589 O O . ILE A 1 72 ? -5.983 6.942 -4.571 1.00 93.19 72 ILE A O 1
ATOM 593 N N . LEU A 1 73 ? -4.788 8.158 -3.123 1.00 91.12 73 LEU A N 1
ATOM 594 C CA . LEU A 1 73 ? -5.925 8.897 -2.579 1.00 91.12 73 LEU A CA 1
ATOM 595 C C . LEU A 1 73 ? -6.600 9.765 -3.640 1.00 91.12 73 LEU A C 1
ATOM 597 O O . LEU A 1 73 ? -7.830 9.811 -3.685 1.00 91.12 73 LEU A O 1
ATOM 601 N N . VAL A 1 74 ? -5.820 10.415 -4.510 1.00 92.50 74 VAL A N 1
ATOM 602 C CA . VAL A 1 74 ? -6.354 11.138 -5.671 1.00 92.50 74 VAL A CA 1
ATOM 603 C C . VAL A 1 74 ? -7.141 10.175 -6.554 1.00 92.50 74 VAL A C 1
ATOM 605 O O . VAL A 1 74 ? -8.321 10.414 -6.779 1.00 92.50 74 VAL A O 1
ATOM 608 N N . TYR A 1 75 ? -6.554 9.041 -6.947 1.00 91.38 75 TYR A N 1
ATOM 609 C CA . TYR A 1 75 ? -7.245 8.026 -7.748 1.00 91.38 75 TYR A CA 1
ATOM 610 C C . TYR A 1 75 ? -8.518 7.491 -7.072 1.00 91.38 75 TYR A C 1
ATOM 612 O O . TYR A 1 75 ? -9.563 7.365 -7.705 1.00 91.38 75 TYR A O 1
ATOM 620 N N . VAL A 1 76 ? -8.490 7.216 -5.769 1.00 88.31 76 VAL A N 1
ATOM 621 C CA . VAL A 1 76 ? -9.673 6.749 -5.035 1.00 88.31 76 VAL A CA 1
ATOM 622 C C . VAL A 1 76 ? -10.799 7.785 -5.090 1.00 88.31 76 VAL A C 1
ATOM 624 O O . VAL A 1 76 ? -11.950 7.397 -5.308 1.00 88.31 76 VAL A O 1
ATOM 627 N N . LYS A 1 77 ? -10.473 9.076 -4.954 1.00 87.75 77 LYS A N 1
ATOM 628 C CA . LYS A 1 77 ? -11.436 10.186 -4.967 1.00 87.75 77 LYS A CA 1
ATOM 629 C C . LYS A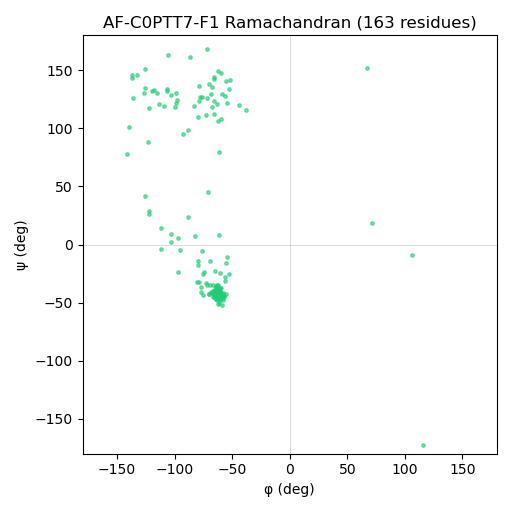 1 77 ? -11.954 10.529 -6.365 1.00 87.75 77 LYS A C 1
ATOM 631 O O . LYS A 1 77 ? -13.145 10.779 -6.499 1.00 87.75 77 LYS A O 1
ATOM 636 N N . SER A 1 78 ? -11.084 10.570 -7.373 1.00 85.19 78 SER A N 1
ATOM 637 C CA . SER A 1 78 ? -11.415 11.107 -8.698 1.00 85.19 78 SER A CA 1
ATOM 638 C C . SER A 1 78 ? -11.800 10.053 -9.730 1.00 85.19 78 SER A C 1
ATOM 640 O O . SER A 1 78 ? -12.467 10.396 -10.695 1.00 85.19 78 SER A O 1
ATOM 642 N N . ALA A 1 79 ? -11.371 8.799 -9.568 1.00 85.06 79 ALA A N 1
ATOM 643 C CA . ALA A 1 79 ? -11.511 7.810 -10.632 1.00 85.06 79 ALA A CA 1
ATOM 644 C C . ALA A 1 79 ? -12.925 7.237 -10.741 1.00 85.06 79 ALA A C 1
ATOM 646 O O . ALA A 1 79 ? -13.512 6.813 -9.733 1.00 85.06 79 ALA A O 1
ATOM 647 N N . GLU A 1 80 ? -13.423 7.122 -11.969 1.00 81.06 80 GLU A N 1
ATOM 648 C CA . GLU A 1 80 ? -14.692 6.468 -12.271 1.00 81.06 80 GLU A CA 1
ATOM 649 C C . GLU A 1 80 ? -14.625 4.937 -12.111 1.00 81.06 80 GLU A C 1
ATOM 651 O O . GLU A 1 80 ? -13.568 4.312 -11.938 1.00 81.06 80 GLU A O 1
ATOM 656 N N . ALA A 1 81 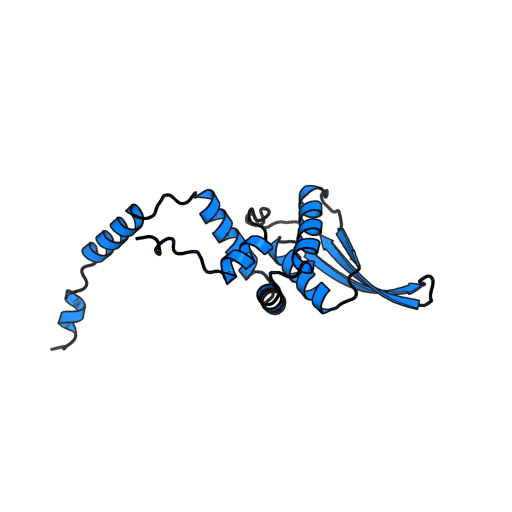? -15.795 4.294 -12.135 1.00 76.19 81 ALA A N 1
ATOM 657 C CA . ALA A 1 81 ? -15.897 2.846 -12.026 1.00 76.19 81 ALA A CA 1
ATOM 658 C C . ALA A 1 81 ? -15.257 2.158 -13.246 1.00 76.19 81 ALA A C 1
ATOM 660 O O . ALA A 1 81 ? -15.784 2.203 -14.351 1.00 76.19 81 ALA A O 1
ATOM 661 N N . GLY A 1 82 ? -14.139 1.461 -13.025 1.00 79.44 82 GLY A N 1
ATOM 662 C CA . GLY A 1 82 ? -13.440 0.691 -14.061 1.00 79.44 82 GLY A CA 1
ATOM 663 C C . GLY A 1 82 ? -12.140 1.320 -14.560 1.00 79.44 82 GLY A C 1
ATOM 664 O O . GLY A 1 82 ? -11.373 0.632 -15.235 1.00 79.44 82 GLY A O 1
ATOM 665 N N . GLU A 1 83 ? -11.843 2.561 -14.173 1.00 89.19 83 GLU A N 1
ATOM 666 C CA . GLU A 1 83 ? -10.552 3.188 -14.456 1.00 89.19 83 GLU A CA 1
ATOM 667 C C . GLU A 1 83 ? -9.391 2.440 -13.792 1.00 89.19 83 GLU A C 1
ATOM 669 O O . GLU A 1 83 ? -9.529 1.852 -12.714 1.00 89.19 83 GLU A O 1
ATOM 674 N N . VAL A 1 84 ? -8.219 2.481 -14.427 1.00 93.31 84 VAL A N 1
ATOM 675 C CA . VAL A 1 84 ? -7.003 1.804 -13.965 1.00 93.31 84 VAL A CA 1
ATOM 676 C C . VAL A 1 84 ? -5.900 2.837 -13.776 1.00 93.31 84 VAL A C 1
ATOM 678 O O . VAL A 1 84 ? -5.445 3.436 -14.748 1.00 93.31 84 VAL A O 1
ATOM 681 N N . LEU A 1 85 ? -5.417 3.002 -12.545 1.00 94.12 85 LEU A N 1
ATOM 682 C CA . LEU A 1 85 ? -4.209 3.784 -12.293 1.00 94.12 85 LEU A CA 1
ATOM 683 C C . LEU A 1 85 ? -2.989 2.931 -12.641 1.00 94.12 85 LEU A C 1
ATOM 685 O O . LEU A 1 85 ? -2.815 1.845 -12.096 1.00 94.12 85 LEU A O 1
ATOM 689 N N . THR A 1 86 ? -2.136 3.422 -13.534 1.00 95.88 86 THR A N 1
ATOM 690 C CA . THR A 1 86 ? -0.893 2.737 -13.906 1.00 95.88 86 THR A CA 1
ATOM 691 C C . THR A 1 86 ? 0.295 3.559 -13.432 1.00 95.88 86 THR A C 1
ATOM 693 O O . THR A 1 86 ? 0.441 4.715 -13.819 1.00 95.88 86 THR A O 1
ATOM 696 N N . LEU A 1 87 ? 1.139 2.964 -12.591 1.00 95.19 87 LEU A N 1
ATOM 697 C CA . LEU A 1 87 ? 2.372 3.573 -12.099 1.00 95.19 87 LEU A CA 1
ATOM 698 C C . LEU A 1 87 ? 3.569 2.780 -12.613 1.00 95.19 87 LEU A C 1
ATOM 700 O O . LEU A 1 87 ? 3.607 1.559 -12.479 1.00 95.19 87 LEU A O 1
ATOM 704 N N . GLU A 1 88 ? 4.559 3.461 -13.179 1.00 94.31 88 GLU A N 1
ATOM 705 C CA . GLU A 1 88 ? 5.832 2.832 -13.519 1.00 94.31 88 GLU A CA 1
ATOM 706 C C . GLU A 1 88 ? 6.734 2.804 -12.283 1.00 94.31 88 GLU A C 1
ATOM 708 O O . GLU A 1 88 ? 7.050 3.846 -11.707 1.00 94.31 88 GLU A O 1
ATOM 713 N N . VAL A 1 89 ? 7.111 1.603 -11.842 1.00 93.81 89 VAL A N 1
ATOM 714 C CA . VAL A 1 89 ? 7.908 1.401 -10.629 1.00 93.81 89 VAL A CA 1
ATOM 715 C C . VAL A 1 89 ? 8.938 0.310 -10.889 1.00 93.81 89 VAL A C 1
ATOM 717 O O . VAL A 1 89 ? 8.639 -0.885 -10.849 1.00 93.81 89 VAL A O 1
ATOM 720 N N . GLN A 1 90 ? 10.174 0.733 -11.144 1.00 92.62 90 GLN A N 1
ATOM 721 C CA . GLN A 1 90 ? 11.273 -0.162 -11.521 1.00 92.62 90 GLN A CA 1
ATOM 722 C C . GLN A 1 90 ? 11.891 -0.897 -10.330 1.00 92.62 90 GLN A C 1
ATOM 724 O O . GLN A 1 90 ? 12.283 -2.059 -10.446 1.00 92.62 90 GLN A O 1
ATOM 729 N N . ASP A 1 91 ? 11.909 -0.264 -9.161 1.00 93.69 91 ASP A N 1
ATOM 730 C CA . ASP A 1 91 ? 12.488 -0.844 -7.956 1.00 93.69 91 ASP A CA 1
ATOM 731 C C . ASP A 1 91 ? 11.544 -1.895 -7.313 1.00 93.69 91 ASP A C 1
ATOM 733 O O . ASP A 1 91 ? 10.372 -1.595 -7.048 1.00 93.69 91 ASP A O 1
ATOM 737 N N . PRO A 1 92 ? 12.009 -3.135 -7.048 1.00 93.50 92 PRO A N 1
ATOM 738 C CA . PRO A 1 92 ? 11.189 -4.180 -6.429 1.00 93.50 92 PRO A CA 1
ATOM 739 C C . PRO A 1 92 ? 10.691 -3.858 -5.017 1.00 93.50 92 PRO A C 1
ATOM 741 O O . PRO A 1 92 ? 9.579 -4.253 -4.659 1.00 93.50 92 PRO A O 1
ATOM 744 N N . PHE A 1 93 ? 11.488 -3.157 -4.213 1.00 93.38 93 PHE A N 1
ATOM 745 C CA . PHE A 1 93 ? 11.104 -2.740 -2.870 1.00 93.38 93 PHE A CA 1
ATOM 746 C C . PHE A 1 93 ? 10.029 -1.648 -2.928 1.00 93.38 93 PHE A C 1
ATOM 748 O O . PHE A 1 93 ? 9.022 -1.748 -2.227 1.00 93.38 93 PHE A O 1
ATOM 755 N N . HIS A 1 94 ? 10.159 -0.671 -3.829 1.00 94.31 94 HIS A N 1
ATOM 756 C CA . HIS A 1 94 ? 9.118 0.339 -4.049 1.00 94.31 94 HIS A CA 1
ATOM 757 C C . HIS A 1 94 ? 7.795 -0.299 -4.482 1.00 94.31 94 HIS A C 1
ATOM 759 O O . HIS A 1 94 ? 6.732 0.120 -4.026 1.00 94.31 94 HIS A O 1
ATOM 765 N N . ARG A 1 95 ? 7.842 -1.354 -5.308 1.00 94.88 95 ARG A N 1
ATOM 766 C CA . ARG A 1 95 ? 6.641 -2.121 -5.670 1.00 94.88 95 ARG A CA 1
ATOM 767 C C . ARG A 1 95 ? 6.026 -2.839 -4.481 1.00 94.88 95 ARG A C 1
ATOM 769 O O . ARG A 1 95 ? 4.811 -2.788 -4.326 1.00 94.88 95 ARG A O 1
ATOM 776 N N . LEU A 1 96 ? 6.833 -3.485 -3.638 1.00 95.44 96 LEU A N 1
ATOM 777 C CA . LEU A 1 96 ? 6.342 -4.137 -2.418 1.00 95.44 96 LEU A CA 1
ATOM 778 C C . LEU A 1 96 ? 5.599 -3.138 -1.519 1.00 95.44 96 LEU A C 1
ATOM 780 O O . LEU A 1 96 ? 4.508 -3.433 -1.034 1.00 95.44 96 LEU A O 1
ATOM 784 N N . VAL A 1 97 ? 6.174 -1.946 -1.340 1.00 94.75 97 VAL A N 1
ATOM 785 C CA . VAL A 1 97 ? 5.552 -0.848 -0.591 1.00 94.75 97 VAL A CA 1
ATOM 786 C C . VAL A 1 97 ? 4.240 -0.421 -1.252 1.00 94.75 97 VAL A C 1
ATOM 788 O O . VAL A 1 97 ? 3.210 -0.388 -0.583 1.00 94.75 97 VAL A O 1
ATOM 791 N N . LEU A 1 98 ? 4.246 -0.165 -2.564 1.00 95.56 98 LEU A N 1
ATOM 792 C CA . LEU A 1 98 ? 3.057 0.243 -3.316 1.00 95.56 98 LEU A CA 1
ATOM 793 C C . LEU A 1 98 ? 1.916 -0.781 -3.206 1.00 95.56 98 LEU A C 1
ATOM 795 O O . LEU A 1 98 ? 0.767 -0.396 -2.983 1.00 95.56 98 LEU A O 1
ATOM 799 N N . HIS A 1 99 ? 2.227 -2.074 -3.326 1.00 95.81 99 HIS A N 1
ATOM 800 C CA . HIS A 1 99 ? 1.258 -3.157 -3.157 1.00 95.81 99 HIS A CA 1
ATOM 801 C C . HIS A 1 99 ? 0.635 -3.138 -1.756 1.00 95.81 99 HIS A C 1
ATOM 803 O O . HIS A 1 99 ? -0.588 -3.188 -1.639 1.00 95.81 99 HIS A O 1
ATOM 809 N N . GLY A 1 100 ? 1.445 -2.959 -0.708 1.00 94.69 100 GLY A N 1
ATOM 810 C CA . GLY A 1 100 ? 0.946 -2.855 0.664 1.00 94.69 100 GLY A CA 1
ATOM 811 C C . GLY A 1 100 ? 0.017 -1.664 0.897 1.00 94.69 100 GLY A C 1
ATOM 812 O O . GLY A 1 100 ? -1.010 -1.803 1.560 1.00 94.69 100 GLY A O 1
ATOM 813 N N . ILE A 1 101 ? 0.337 -0.501 0.318 1.00 94.38 101 ILE A N 1
ATOM 814 C CA . ILE A 1 101 ? -0.532 0.685 0.393 1.00 94.38 101 ILE A CA 1
ATOM 815 C C . ILE A 1 101 ? -1.862 0.398 -0.318 1.00 94.38 101 ILE A C 1
ATOM 817 O O . ILE A 1 101 ? -2.930 0.685 0.220 1.00 94.38 101 ILE A O 1
ATOM 821 N N . CYS A 1 102 ? -1.818 -0.221 -1.502 1.00 94.50 102 CYS A N 1
ATOM 822 C CA . CYS A 1 102 ? -3.028 -0.604 -2.229 1.00 94.50 102 CYS A CA 1
ATOM 823 C C . CYS A 1 102 ? -3.912 -1.552 -1.406 1.00 94.50 102 CYS A C 1
ATOM 825 O O . CYS A 1 102 ? -5.121 -1.343 -1.339 1.00 94.50 102 CYS A O 1
ATOM 827 N N . GLU A 1 103 ? -3.325 -2.560 -0.759 1.00 93.00 103 GLU A N 1
ATOM 828 C CA . GLU A 1 103 ? -4.055 -3.505 0.092 1.00 93.00 103 GLU A CA 1
ATOM 829 C C . GLU A 1 103 ? -4.725 -2.814 1.283 1.00 93.00 103 GLU A C 1
ATOM 831 O O . GLU A 1 103 ? -5.894 -3.087 1.559 1.00 93.00 103 GLU A O 1
ATOM 836 N N . PHE A 1 104 ? -4.034 -1.870 1.930 1.00 92.31 104 PHE A N 1
ATOM 837 C CA . PHE A 1 104 ? -4.587 -1.087 3.038 1.00 92.31 104 PHE A CA 1
ATOM 838 C C . PHE A 1 104 ? -5.835 -0.295 2.622 1.00 92.31 104 PHE A C 1
ATOM 840 O O . PHE A 1 104 ? -6.833 -0.273 3.338 1.00 92.31 104 PHE A O 1
ATOM 847 N N . TYR A 1 105 ? -5.818 0.302 1.431 1.00 91.12 105 TYR A N 1
ATOM 848 C CA . TYR A 1 105 ? -6.973 1.015 0.875 1.00 91.12 105 TYR A CA 1
ATOM 849 C C . TYR A 1 105 ? -8.000 0.096 0.194 1.00 91.12 105 TYR A C 1
ATOM 851 O O . TYR A 1 105 ? -8.945 0.575 -0.431 1.00 91.12 105 TYR A O 1
ATOM 859 N N . GLY A 1 106 ? -7.837 -1.227 0.294 1.00 89.69 106 GLY A N 1
ATOM 860 C CA . GLY A 1 106 ? -8.764 -2.196 -0.283 1.00 89.69 106 GLY A CA 1
ATOM 861 C C . GLY A 1 106 ? -8.723 -2.275 -1.813 1.00 89.69 106 GLY A C 1
ATOM 862 O O . GLY A 1 106 ? -9.655 -2.807 -2.415 1.00 89.69 106 GLY A O 1
ATOM 863 N N . LEU A 1 107 ? -7.660 -1.789 -2.451 1.00 91.81 107 LEU A N 1
ATOM 864 C CA . LEU A 1 107 ? -7.461 -1.807 -3.900 1.00 91.81 107 LEU A CA 1
ATOM 865 C C . LEU A 1 107 ? -6.822 -3.118 -4.371 1.00 91.81 107 LEU A C 1
ATOM 867 O O . LEU A 1 107 ? -6.223 -3.866 -3.600 1.00 91.81 107 LEU A O 1
ATOM 871 N N . VAL A 1 108 ? -6.945 -3.396 -5.668 1.00 92.69 108 VAL A N 1
ATOM 872 C CA . VAL A 1 108 ? -6.246 -4.503 -6.334 1.00 92.69 108 VAL A CA 1
ATOM 873 C C . VAL A 1 108 ? -5.080 -3.928 -7.115 1.00 92.69 108 VAL A C 1
ATOM 875 O O . VAL A 1 108 ? -5.273 -3.015 -7.913 1.00 92.69 108 VAL A O 1
ATOM 878 N N . SER A 1 109 ? -3.885 -4.474 -6.916 1.00 95.00 109 SER A N 1
ATOM 879 C CA . SER A 1 109 ? -2.670 -4.045 -7.605 1.00 95.00 109 SER A CA 1
ATOM 880 C C . SER A 1 109 ? -1.995 -5.231 -8.297 1.00 95.00 109 SER A C 1
ATOM 882 O O . SER A 1 109 ? -1.876 -6.308 -7.720 1.00 95.00 109 SER A O 1
ATOM 884 N N . ASN A 1 110 ? -1.572 -5.054 -9.551 1.00 96.19 110 ASN A N 1
ATOM 885 C CA . ASN A 1 110 ? -0.898 -6.085 -10.343 1.00 96.19 110 ASN A CA 1
ATOM 886 C C . ASN A 1 110 ? 0.298 -5.494 -11.098 1.00 96.19 110 ASN A C 1
ATOM 888 O O . ASN A 1 110 ? 0.151 -4.518 -11.834 1.00 96.19 110 ASN A O 1
ATOM 892 N N . THR A 1 111 ? 1.472 -6.095 -10.929 1.00 96.19 111 THR A N 1
ATOM 893 C CA . THR A 1 111 ? 2.709 -5.657 -11.575 1.00 96.19 111 THR A CA 1
ATOM 894 C C . THR A 1 111 ? 2.994 -6.498 -12.813 1.00 96.19 111 THR A C 1
ATOM 896 O O . THR A 1 111 ? 3.021 -7.723 -12.750 1.00 96.19 111 THR A O 1
ATOM 899 N N . VAL A 1 112 ? 3.267 -5.826 -13.931 1.00 95.81 112 VAL A N 1
ATOM 900 C CA . VAL A 1 112 ? 3.662 -6.445 -15.197 1.00 95.81 112 VAL A CA 1
ATOM 901 C C . VAL A 1 112 ? 4.959 -5.801 -15.672 1.00 95.81 112 VAL A C 1
ATOM 903 O O . VAL A 1 112 ? 5.051 -4.576 -15.743 1.00 95.81 112 VAL A O 1
ATOM 906 N N . SER A 1 113 ? 5.941 -6.626 -16.024 1.00 94.06 113 SER A N 1
ATOM 907 C CA . SER A 1 113 ? 7.193 -6.186 -16.641 1.00 94.06 113 SER A CA 1
ATOM 908 C C . SER A 1 113 ? 7.195 -6.560 -18.119 1.00 94.06 113 SER A C 1
ATOM 910 O O . SER A 1 113 ? 6.853 -7.691 -18.471 1.00 94.06 113 SER A O 1
ATOM 912 N N . LYS A 1 114 ? 7.556 -5.615 -18.987 1.00 93.69 114 LYS A N 1
ATOM 913 C CA . LYS A 1 114 ? 7.665 -5.818 -20.435 1.00 93.69 114 LYS A CA 1
ATOM 914 C C . LYS A 1 114 ? 8.924 -5.152 -20.962 1.00 93.69 114 LYS A C 1
ATOM 916 O O . LYS A 1 114 ? 9.304 -4.090 -20.487 1.00 93.69 114 LYS A O 1
ATOM 921 N N . TRP A 1 115 ? 9.560 -5.787 -21.935 1.00 91.38 115 TRP A N 1
ATOM 922 C CA . TRP A 1 115 ? 10.636 -5.168 -22.698 1.00 91.38 115 TRP A CA 1
ATOM 923 C C . TRP A 1 115 ? 10.029 -4.190 -23.698 1.00 91.38 115 TRP A C 1
ATOM 925 O O . TRP A 1 115 ? 9.131 -4.572 -24.449 1.00 91.38 115 TRP A O 1
ATOM 935 N N . GLU A 1 116 ? 10.491 -2.945 -23.682 1.00 91.31 116 GLU A N 1
ATOM 936 C CA . GLU A 1 116 ? 9.987 -1.882 -24.549 1.00 91.31 116 GLU A CA 1
ATOM 937 C C . GLU A 1 116 ? 11.143 -1.126 -25.200 1.00 91.31 116 GLU A C 1
ATOM 939 O O . GLU A 1 116 ? 12.210 -0.953 -24.601 1.00 91.31 116 GLU A O 1
ATOM 944 N N . ASP A 1 117 ? 10.913 -0.683 -26.436 1.00 88.12 117 ASP A N 1
ATOM 945 C CA . ASP A 1 117 ? 11.823 0.206 -27.145 1.00 88.12 117 ASP A CA 1
ATOM 946 C C . ASP A 1 117 ? 11.732 1.607 -26.541 1.00 88.12 117 ASP A C 1
ATOM 948 O O . ASP A 1 117 ? 10.727 2.311 -26.653 1.00 88.12 117 ASP A O 1
ATOM 952 N N . THR A 1 118 ? 12.810 2.005 -25.880 1.00 81.75 118 THR A N 1
ATOM 953 C CA . THR A 1 118 ? 12.991 3.333 -25.292 1.00 81.75 118 THR A CA 1
ATOM 954 C C . THR A 1 118 ? 13.974 4.125 -26.149 1.00 81.75 118 THR A C 1
ATOM 956 O O . THR A 1 118 ? 14.744 3.547 -26.911 1.00 81.75 118 THR A O 1
ATOM 959 N N . ALA A 1 119 ? 14.020 5.452 -25.997 1.00 76.81 119 ALA A N 1
ATOM 960 C CA . ALA A 1 119 ? 14.910 6.318 -26.785 1.00 76.81 119 ALA A CA 1
ATOM 961 C C . ALA A 1 119 ? 16.414 5.940 -26.719 1.00 76.81 119 ALA A C 1
ATOM 963 O O . ALA A 1 119 ? 17.187 6.394 -27.557 1.00 76.81 119 ALA A O 1
ATOM 964 N N . GLY A 1 120 ? 16.827 5.109 -25.750 1.00 77.31 120 GLY A N 1
ATOM 965 C CA . GLY A 1 120 ? 18.185 4.567 -25.598 1.00 77.31 120 GLY A CA 1
ATOM 966 C C . GLY A 1 120 ? 18.329 3.053 -25.836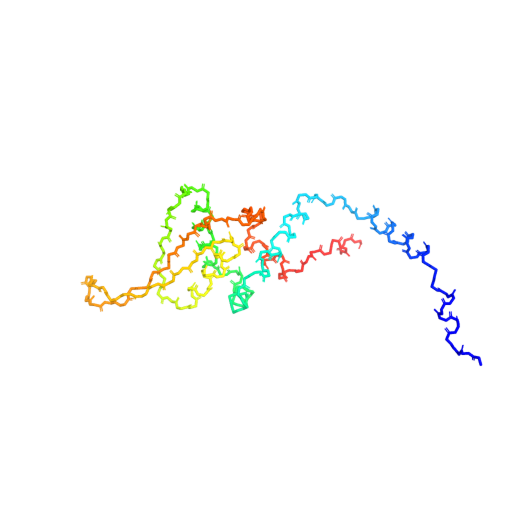 1.00 77.31 120 GLY A C 1
ATOM 967 O O . GLY A 1 120 ? 19.349 2.494 -25.444 1.00 77.31 120 GLY A O 1
ATOM 968 N N . GLY A 1 121 ? 17.330 2.385 -26.428 1.00 84.62 121 GLY A N 1
ATOM 969 C CA . GLY A 1 121 ? 17.314 0.939 -26.701 1.00 84.62 121 GLY A CA 1
ATOM 970 C C . GLY A 1 121 ? 16.232 0.162 -25.937 1.00 84.62 121 GLY A C 1
ATOM 971 O O . GLY A 1 121 ? 15.374 0.747 -25.266 1.00 84.62 121 GLY A O 1
ATOM 972 N N . PHE A 1 122 ? 16.282 -1.171 -26.031 1.00 85.38 122 PHE A N 1
ATOM 973 C CA . PHE A 1 122 ? 15.376 -2.070 -25.309 1.00 85.38 122 PHE A CA 1
ATOM 974 C C . PHE A 1 122 ? 15.640 -2.014 -23.802 1.00 85.38 122 PHE A C 1
ATOM 976 O O . PHE A 1 122 ? 16.719 -2.390 -23.339 1.00 85.38 122 PHE A O 1
ATOM 983 N N . SER A 1 123 ? 14.642 -1.595 -23.025 1.00 87.12 123 SER A N 1
ATOM 984 C CA . SER A 1 123 ? 14.706 -1.612 -21.562 1.00 87.12 123 SER A CA 1
ATOM 985 C C . SER A 1 123 ? 13.523 -2.368 -20.963 1.00 87.12 123 SER A C 1
ATOM 987 O O . SER A 1 123 ? 12.450 -2.471 -21.562 1.00 87.12 123 SER A O 1
ATOM 989 N N . LEU A 1 124 ? 13.731 -2.960 -19.785 1.00 89.75 124 LEU A N 1
ATOM 990 C CA . LEU A 1 124 ? 12.663 -3.626 -19.050 1.00 89.75 124 LEU A CA 1
ATOM 991 C C . LEU A 1 124 ? 11.838 -2.571 -18.314 1.00 89.75 124 LEU A C 1
ATOM 993 O O . LEU A 1 124 ? 12.293 -1.995 -17.328 1.00 89.75 124 LEU A O 1
ATOM 997 N N . VAL A 1 125 ? 10.607 -2.355 -18.764 1.00 92.12 125 VAL A N 1
ATOM 998 C CA . VAL A 1 125 ? 9.671 -1.427 -18.142 1.00 92.12 125 VAL A CA 1
ATOM 999 C C . VAL A 1 125 ? 8.704 -2.179 -17.240 1.00 92.12 125 VAL A C 1
ATOM 1001 O O . VAL A 1 125 ? 7.978 -3.071 -17.682 1.00 92.12 125 VAL A O 1
ATOM 1004 N N . THR A 1 126 ? 8.682 -1.820 -15.955 1.00 94.69 126 THR A N 1
ATOM 1005 C CA . THR A 1 126 ? 7.798 -2.450 -14.969 1.00 94.69 126 THR A CA 1
ATOM 1006 C C . THR A 1 126 ? 6.690 -1.505 -14.531 1.00 94.69 126 THR A C 1
ATOM 1008 O O . THR A 1 126 ? 6.946 -0.460 -13.932 1.00 94.69 126 THR A O 1
ATOM 1011 N N . ARG A 1 127 ? 5.437 -1.900 -14.783 1.00 95.56 127 ARG A N 1
ATOM 1012 C CA . ARG A 1 127 ? 4.245 -1.110 -14.453 1.00 95.56 127 ARG A CA 1
ATOM 1013 C C . ARG A 1 127 ? 3.328 -1.837 -13.482 1.00 95.56 127 ARG A C 1
ATOM 1015 O O . ARG A 1 127 ? 2.970 -2.996 -13.694 1.00 95.56 127 ARG A O 1
ATOM 1022 N N . THR A 1 128 ? 2.896 -1.130 -12.448 1.00 96.50 128 THR A N 1
ATOM 1023 C CA . THR A 1 128 ? 1.894 -1.581 -11.485 1.00 96.50 128 THR A CA 1
ATOM 1024 C C . THR A 1 128 ? 0.541 -0.970 -11.837 1.00 96.50 128 THR A C 1
ATOM 1026 O O . THR A 1 128 ? 0.373 0.247 -11.846 1.00 96.50 128 THR A O 1
ATOM 1029 N N . HIS A 1 129 ? -0.426 -1.831 -12.134 1.00 96.19 129 HIS A N 1
ATOM 1030 C CA . HIS A 1 129 ? -1.798 -1.485 -12.486 1.00 96.19 129 HIS A CA 1
ATOM 1031 C C . HIS A 1 129 ? -2.677 -1.626 -11.249 1.00 96.19 129 HIS A C 1
ATOM 1033 O O . HIS A 1 129 ? -2.734 -2.699 -10.648 1.00 96.19 129 HIS A O 1
ATOM 1039 N N . ILE A 1 130 ? -3.377 -0.561 -10.890 1.00 95.31 130 ILE A N 1
ATOM 1040 C CA . ILE A 1 130 ? -4.172 -0.439 -9.674 1.00 95.31 130 ILE A CA 1
ATOM 1041 C C . ILE A 1 130 ? -5.631 -0.235 -10.069 1.00 95.31 130 ILE A C 1
ATOM 1043 O O . ILE A 1 130 ? -5.940 0.556 -10.960 1.00 95.31 130 ILE A O 1
ATOM 1047 N N . ARG A 1 131 ? -6.531 -0.985 -9.429 1.00 93.19 131 ARG A N 1
ATOM 1048 C CA . ARG A 1 131 ? -7.969 -0.981 -9.717 1.00 93.19 131 ARG A CA 1
ATOM 1049 C C . ARG A 1 131 ? -8.790 -0.992 -8.436 1.00 93.19 131 ARG A C 1
ATOM 1051 O O . ARG A 1 131 ? -8.434 -1.666 -7.466 1.00 93.19 131 ARG A O 1
ATOM 1058 N N . LYS A 1 132 ? -9.941 -0.321 -8.467 1.00 89.81 132 LYS A N 1
ATOM 1059 C CA . LYS A 1 132 ? -11.001 -0.495 -7.463 1.00 89.81 132 LYS A CA 1
ATOM 1060 C C . LYS A 1 132 ? -11.588 -1.914 -7.565 1.00 89.81 132 LYS A C 1
ATOM 1062 O O . LYS A 1 132 ? -11.722 -2.467 -8.659 1.00 89.81 132 LYS A O 1
ATOM 1067 N N . LYS A 1 133 ? -11.933 -2.531 -6.431 1.00 84.31 133 LYS A N 1
ATOM 1068 C CA . LYS A 1 133 ? -12.605 -3.844 -6.414 1.00 84.31 133 LYS A CA 1
ATOM 1069 C C . LYS A 1 133 ? -14.021 -3.713 -6.990 1.00 84.31 133 LYS A C 1
ATOM 1071 O O . LYS A 1 133 ? -14.743 -2.795 -6.626 1.00 84.31 133 LYS A O 1
ATOM 1076 N N . LYS A 1 134 ? -14.432 -4.655 -7.854 1.00 70.31 134 LYS A N 1
ATOM 1077 C CA . LYS A 1 134 ? -15.782 -4.681 -8.465 1.00 70.31 134 LYS A CA 1
ATOM 1078 C C . LYS A 1 134 ? -16.904 -4.883 -7.440 1.00 70.31 134 LYS A C 1
ATOM 1080 O O . LYS A 1 134 ? -17.973 -4.307 -7.582 1.00 70.31 134 LYS A O 1
ATOM 1085 N N . HIS A 1 135 ? -16.641 -5.691 -6.417 1.00 63.97 135 HIS A N 1
ATOM 1086 C CA . HIS A 1 135 ? -17.529 -5.901 -5.278 1.00 63.97 135 HIS A CA 1
ATOM 1087 C C . HIS A 1 135 ? -16.753 -5.551 -4.008 1.00 63.97 135 HIS A C 1
ATOM 1089 O O . HIS A 1 135 ? -16.074 -6.426 -3.459 1.00 63.97 135 HIS A O 1
ATOM 1095 N N . PRO A 1 136 ? -16.768 -4.280 -3.573 1.00 62.16 136 PRO A N 1
ATOM 1096 C CA . PRO A 1 136 ? -16.265 -3.945 -2.252 1.00 62.16 136 PRO A CA 1
ATOM 1097 C C . PRO A 1 136 ? -17.088 -4.741 -1.237 1.00 62.16 136 PRO A C 1
ATOM 1099 O O . PRO A 1 136 ? -18.320 -4.757 -1.303 1.00 62.16 136 PRO A O 1
ATOM 1102 N N . LYS A 1 137 ? -16.434 -5.446 -0.309 1.00 58.03 137 LYS A N 1
ATOM 1103 C CA . LYS A 1 137 ? -17.173 -5.975 0.848 1.00 58.03 137 LYS A CA 1
ATOM 1104 C C . LYS A 1 137 ? -17.773 -4.762 1.566 1.00 58.03 137 LYS A C 1
ATOM 1106 O O . LYS A 1 137 ? -17.159 -3.702 1.558 1.00 58.03 137 LYS A O 1
ATOM 1111 N N . SER A 1 138 ? -18.940 -4.882 2.199 1.00 49.44 138 SER A N 1
ATOM 1112 C CA . SER A 1 138 ? -19.637 -3.746 2.841 1.00 49.44 138 SER A CA 1
ATOM 1113 C C . SER A 1 138 ? -18.799 -2.964 3.875 1.00 49.44 138 SER A C 1
ATOM 1115 O O . SER A 1 138 ? -19.197 -1.878 4.278 1.00 49.44 138 SER A O 1
ATOM 1117 N N . SER A 1 139 ? -17.629 -3.480 4.276 1.00 50.38 139 SER A N 1
ATOM 1118 C CA . SER A 1 139 ? -16.635 -2.813 5.125 1.00 50.38 139 SER A CA 1
ATOM 1119 C C . SER A 1 139 ? -15.464 -2.133 4.391 1.00 50.38 139 SER A C 1
ATOM 1121 O O . SER A 1 139 ? -14.530 -1.704 5.059 1.00 50.38 139 SER A O 1
ATOM 1123 N N . ASP A 1 140 ? -15.455 -2.079 3.057 1.00 52.50 1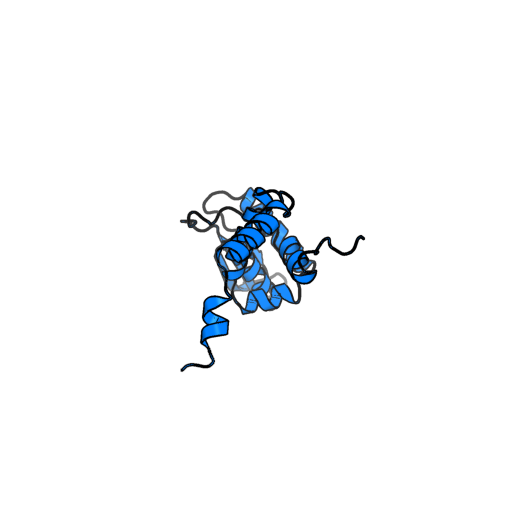40 ASP A N 1
ATOM 1124 C CA . ASP A 1 140 ? -14.369 -1.503 2.239 1.00 52.50 140 ASP A CA 1
ATOM 1125 C C . ASP A 1 140 ? -14.567 0.009 1.990 1.00 52.50 140 ASP A C 1
ATOM 1127 O O . ASP A 1 140 ? -14.056 0.557 1.013 1.00 52.50 140 ASP A O 1
ATOM 1131 N N . SER A 1 141 ? -15.315 0.706 2.859 1.00 53.06 141 SER A N 1
ATOM 1132 C CA . SER A 1 141 ? -15.341 2.171 2.847 1.00 53.06 141 SER A CA 1
ATOM 1133 C C . SER A 1 141 ? -13.907 2.690 2.922 1.00 53.06 141 SER A C 1
ATOM 1135 O O . SER A 1 141 ? -13.127 2.198 3.743 1.00 53.06 141 SER A O 1
ATOM 1137 N N . VAL A 1 142 ? -13.571 3.664 2.071 1.00 62.00 142 VAL A N 1
ATOM 1138 C CA . VAL A 1 142 ? -12.272 4.351 2.080 1.00 62.00 142 VAL A CA 1
ATOM 1139 C C . VAL A 1 142 ? -11.919 4.675 3.525 1.00 62.00 142 VAL A C 1
ATOM 1141 O O . VAL A 1 142 ? -12.704 5.323 4.219 1.00 62.00 142 VAL A O 1
ATOM 1144 N N . GLN A 1 143 ? -10.787 4.145 3.989 1.00 66.62 143 GLN A N 1
ATOM 1145 C CA . GLN A 1 143 ? -10.380 4.301 5.379 1.00 66.62 143 GLN A CA 1
ATOM 1146 C C . GLN A 1 143 ? -10.316 5.803 5.692 1.00 66.62 143 GLN A C 1
ATOM 1148 O O . GLN A 1 143 ? -9.674 6.540 4.942 1.00 66.62 143 GLN A O 1
ATOM 1153 N N . PRO A 1 144 ? -10.977 6.283 6.760 1.00 68.56 144 PRO A N 1
ATOM 1154 C CA . PRO A 1 144 ? -10.997 7.711 7.071 1.00 68.56 144 PRO A CA 1
ATOM 1155 C C . PRO A 1 144 ? -9.626 8.225 7.537 1.00 68.56 144 PRO A C 1
ATOM 1157 O O . PRO A 1 144 ? -9.407 9.431 7.579 1.00 68.56 144 PRO A O 1
ATOM 1160 N N . VAL A 1 145 ? -8.704 7.318 7.881 1.00 83.56 145 VAL A N 1
ATOM 1161 C CA . VAL A 1 145 ? -7.360 7.618 8.385 1.00 83.56 145 VAL A CA 1
ATOM 1162 C C . VAL A 1 145 ? -6.324 7.332 7.298 1.00 83.56 145 VAL A C 1
ATOM 1164 O O . VAL A 1 145 ? -6.350 6.260 6.689 1.00 83.56 145 VAL A O 1
ATOM 1167 N N . ARG A 1 146 ? -5.387 8.266 7.089 1.00 89.62 146 ARG A N 1
ATOM 1168 C CA . ARG A 1 146 ? -4.225 8.050 6.216 1.00 89.62 146 ARG A CA 1
ATOM 1169 C C . ARG A 1 146 ? -3.307 6.982 6.803 1.00 89.62 146 ARG A C 1
ATOM 1171 O O . ARG A 1 146 ? -3.098 6.919 8.014 1.00 89.62 146 ARG A O 1
ATOM 1178 N N . LEU A 1 147 ? -2.696 6.174 5.948 1.00 90.06 147 LEU A N 1
ATOM 1179 C CA . LEU A 1 147 ? -1.727 5.162 6.346 1.00 90.06 147 LEU A CA 1
ATOM 1180 C C . LEU A 1 147 ? -0.508 5.795 7.025 1.00 90.06 147 LEU A C 1
ATOM 1182 O O . LEU A 1 147 ? -0.049 5.260 8.028 1.00 90.06 147 LEU A O 1
ATOM 1186 N N . VAL A 1 148 ? 0.009 6.922 6.524 1.00 90.69 148 VAL A N 1
ATOM 1187 C CA . VAL A 1 148 ? 1.182 7.591 7.125 1.00 90.69 148 VAL A CA 1
ATOM 1188 C C . VAL A 1 148 ? 0.890 8.048 8.560 1.00 90.69 148 VAL A C 1
ATOM 1190 O O . VAL A 1 148 ? 1.693 7.803 9.467 1.00 90.69 148 VAL A O 1
ATOM 1193 N N . ASP A 1 149 ? -0.292 8.623 8.790 1.00 88.94 149 ASP A N 1
ATOM 1194 C CA . ASP A 1 149 ? -0.748 9.037 10.122 1.00 88.94 149 ASP A CA 1
ATOM 1195 C C . ASP A 1 149 ? -0.945 7.820 11.036 1.00 88.94 149 ASP A C 1
ATOM 1197 O O . ASP A 1 149 ? -0.484 7.802 12.180 1.00 88.94 149 ASP A O 1
ATOM 1201 N N . PHE A 1 150 ? -1.560 6.756 10.509 1.00 89.69 150 PHE A N 1
ATOM 1202 C CA . PHE A 1 150 ? -1.748 5.492 11.219 1.00 89.69 150 PHE A CA 1
ATOM 1203 C C . PHE A 1 150 ? -0.415 4.843 11.625 1.00 89.69 150 PHE A C 1
ATOM 1205 O O . PHE A 1 150 ? -0.260 4.401 12.765 1.00 89.69 150 PHE A O 1
ATOM 1212 N N . LEU A 1 151 ? 0.568 4.800 10.722 1.00 89.94 151 LEU A N 1
ATOM 1213 C CA . LEU A 1 151 ? 1.897 4.251 11.000 1.00 89.94 151 LEU A CA 1
ATOM 1214 C C . LEU A 1 151 ? 2.647 5.098 12.032 1.00 89.94 151 LEU A C 1
ATOM 1216 O O . LEU A 1 151 ? 3.307 4.543 12.913 1.00 89.94 151 LEU A O 1
ATOM 1220 N N . SER A 1 152 ? 2.514 6.423 11.959 1.00 87.75 152 SER A N 1
ATOM 1221 C CA . SER A 1 152 ? 3.102 7.345 12.935 1.00 87.75 152 SER A CA 1
ATOM 1222 C C . SER A 1 152 ? 2.501 7.139 14.327 1.00 87.75 152 SER A C 1
ATOM 1224 O O . SER A 1 152 ? 3.240 7.004 15.302 1.00 87.75 152 SER A O 1
ATOM 1226 N N . ALA A 1 153 ? 1.176 7.000 14.422 1.00 85.75 153 ALA A N 1
ATOM 1227 C CA . ALA A 1 153 ? 0.493 6.672 15.672 1.00 85.75 153 ALA A CA 1
ATOM 1228 C C . ALA A 1 153 ? 0.901 5.291 16.217 1.00 85.75 153 ALA A C 1
ATOM 1230 O O . ALA A 1 153 ? 1.092 5.127 17.421 1.00 85.75 153 ALA A O 1
ATOM 1231 N N . MET A 1 154 ? 1.087 4.296 15.342 1.00 83.25 154 MET A N 1
ATOM 1232 C CA . MET A 1 154 ? 1.541 2.961 15.743 1.00 83.25 154 MET A CA 1
ATOM 1233 C C . MET A 1 154 ? 2.979 2.978 16.284 1.00 83.25 154 MET A C 1
ATOM 1235 O O . MET A 1 154 ? 3.289 2.216 17.198 1.00 83.25 154 MET A O 1
ATOM 1239 N N . LYS A 1 155 ? 3.852 3.838 15.744 1.00 82.88 155 LYS A N 1
ATOM 1240 C CA . LYS A 1 155 ? 5.251 3.963 16.178 1.00 82.88 155 LYS A CA 1
ATOM 1241 C C . LYS A 1 155 ? 5.403 4.746 17.480 1.00 82.88 155 LYS A C 1
ATOM 1243 O O . LYS A 1 155 ? 6.200 4.353 18.325 1.00 82.88 155 LYS A O 1
ATOM 1248 N N . ASN A 1 156 ? 4.648 5.828 17.641 1.00 78.62 156 ASN A N 1
ATOM 1249 C CA . ASN A 1 156 ? 4.746 6.697 18.816 1.00 78.62 156 ASN A CA 1
ATOM 1250 C C . ASN A 1 156 ? 4.081 6.092 20.065 1.00 78.62 156 ASN A C 1
ATOM 1252 O O . ASN A 1 156 ? 4.181 6.664 21.147 1.00 78.62 156 ASN A O 1
ATOM 1256 N N . GLY A 1 157 ? 3.406 4.945 19.917 1.00 59.28 157 GLY A N 1
ATOM 1257 C CA . GLY A 1 157 ? 2.426 4.479 20.888 1.00 59.28 157 GLY A CA 1
ATOM 1258 C C . GLY A 1 157 ? 1.218 5.415 20.883 1.00 59.28 157 GLY A C 1
ATOM 1259 O O . GLY A 1 157 ? 1.318 6.600 20.565 1.00 59.28 157 GLY A O 1
ATOM 1260 N N . VAL A 1 158 ? 0.038 4.904 21.229 1.00 52.38 158 VAL A N 1
ATOM 1261 C CA . VAL A 1 158 ? -1.052 5.809 21.613 1.00 52.38 158 VAL A CA 1
ATOM 126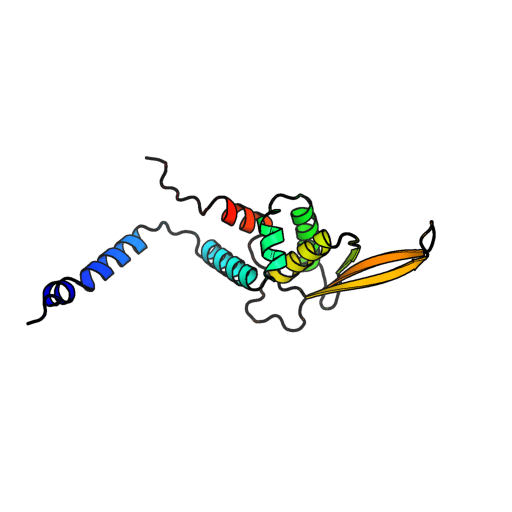2 C C . VAL A 1 158 ? -0.487 6.682 22.740 1.00 52.38 158 VAL A C 1
ATOM 1264 O O . VAL A 1 158 ? -0.020 6.101 23.721 1.00 52.38 158 VAL A O 1
ATOM 1267 N N . PRO A 1 159 ? -0.459 8.022 22.625 1.00 39.62 159 PRO A N 1
ATOM 1268 C CA . PRO A 1 159 ? -0.028 8.840 23.741 1.00 39.62 159 PRO A CA 1
ATOM 1269 C C . PRO A 1 159 ? -1.020 8.585 24.875 1.00 39.62 159 PRO A C 1
ATOM 1271 O O . PRO A 1 159 ? -2.173 9.013 24.809 1.00 39.62 159 PRO A O 1
ATOM 1274 N N . ASN A 1 160 ? -0.590 7.840 25.895 1.00 38.47 160 ASN A N 1
ATOM 1275 C CA . ASN A 1 160 ? -1.207 7.930 27.205 1.00 38.47 160 ASN A CA 1
ATOM 1276 C C . ASN A 1 160 ? -1.017 9.385 27.622 1.00 38.47 160 ASN A C 1
ATOM 1278 O O . ASN A 1 160 ? 0.099 9.823 27.894 1.00 38.47 160 ASN A O 1
ATOM 1282 N N . SER A 1 161 ? -2.102 10.150 27.621 1.00 40.88 161 SER A N 1
ATOM 1283 C CA . SER A 1 161 ? -2.164 11.517 28.131 1.00 40.88 161 SER A CA 1
ATOM 1284 C C . SER A 1 161 ? -2.074 11.542 29.664 1.00 40.88 161 SER A C 1
ATOM 1286 O O . SER A 1 161 ? -2.858 12.215 30.318 1.00 40.88 161 SER A O 1
ATOM 1288 N N . GLU A 1 162 ? -1.147 10.777 30.239 1.00 38.50 162 GLU A N 1
ATOM 1289 C CA . GLU A 1 162 ? -0.997 10.553 31.681 1.00 38.50 162 GLU A CA 1
ATOM 1290 C C . GLU A 1 162 ? 0.404 10.962 32.175 1.00 38.50 162 GLU A C 1
ATOM 1292 O O . GLU A 1 162 ? 0.932 10.423 33.139 1.00 38.50 162 GLU A O 1
ATOM 1297 N N . ALA A 1 163 ? 1.023 11.935 31.500 1.00 34.41 163 ALA A N 1
ATOM 1298 C CA . ALA A 1 163 ? 2.287 12.552 31.913 1.00 34.41 163 ALA A CA 1
ATOM 1299 C C . ALA A 1 163 ? 2.167 14.084 32.009 1.00 34.41 163 ALA A C 1
ATOM 1301 O O . ALA A 1 163 ? 3.044 14.820 31.563 1.00 34.41 163 ALA A O 1
ATOM 1302 N N . ALA A 1 164 ? 1.053 14.562 32.564 1.00 37.06 164 ALA A N 1
ATOM 1303 C CA . ALA A 1 164 ? 0.893 15.944 33.006 1.00 37.06 164 ALA A CA 1
ATOM 1304 C C . ALA A 1 164 ? 0.091 15.960 34.316 1.00 37.06 164 ALA A C 1
ATOM 1306 O O . ALA A 1 164 ? -1.114 16.207 34.319 1.00 37.06 164 ALA A O 1
ATOM 1307 N N . ALA A 1 165 ? 0.778 15.636 35.409 1.00 35.16 165 ALA A N 1
ATOM 1308 C CA . ALA A 1 165 ? 0.399 15.968 36.777 1.00 35.16 165 ALA A CA 1
ATOM 1309 C C . ALA A 1 165 ? 1.646 16.510 37.481 1.00 35.16 165 ALA A C 1
ATOM 1311 O O . ALA A 1 165 ? 2.726 15.907 37.273 1.00 35.16 165 ALA A O 1
#

pLDDT: mean 80.45, std 15.78, range [34.41, 96.5]

Mean predicted aligned error: 12.31 Å

Radius of gyration: 23.34 Å; Cα contacts (8 Å, |Δi|>4): 157; chains: 1; bounding box: 38×46×79 Å